Protein AF-A0A836ZQV9-F1 (afdb_monomer)

Radius of gyration: 12.93 Å; Cα contacts (8 Å, |Δi|>4): 89; chains: 1; bounding box: 27×24×35 Å

Organism: NCBI:txid1184265

Structure (mmCIF, N/CA/C/O backbone):
data_AF-A0A836ZQV9-F1
#
_entry.id   AF-A0A836ZQV9-F1
#
loop_
_atom_site.group_PDB
_atom_site.id
_atom_site.type_symbol
_atom_site.label_atom_id
_atom_site.label_alt_id
_atom_site.label_comp_id
_atom_site.label_asym_id
_atom_site.label_entity_id
_atom_site.label_seq_id
_atom_site.pdbx_PDB_ins_code
_atom_site.Cartn_x
_atom_site.Cartn_y
_atom_site.Cartn_z
_atom_site.occupancy
_atom_site.B_iso_or_equiv
_atom_site.auth_seq_id
_atom_site.auth_comp_id
_atom_site.auth_asym_id
_atom_site.auth_atom_id
_atom_site.pdbx_PDB_model_num
ATOM 1 N N . ARG A 1 1 ? -9.599 -2.319 -11.662 1.00 87.69 1 ARG A N 1
ATOM 2 C CA . ARG A 1 1 ? -9.572 -2.488 -13.137 1.00 87.69 1 ARG A CA 1
ATOM 3 C C . ARG A 1 1 ? -8.235 -2.062 -13.744 1.00 87.69 1 ARG A C 1
ATOM 5 O O . ARG A 1 1 ? -7.685 -2.858 -14.479 1.00 87.69 1 ARG A O 1
ATOM 12 N N . LEU A 1 2 ? -7.668 -0.904 -13.382 1.00 96.31 2 LEU A N 1
ATOM 13 C CA . LEU A 1 2 ? -6.389 -0.424 -13.944 1.00 96.31 2 LEU A CA 1
ATOM 14 C C . LEU A 1 2 ? -5.217 -1.417 -13.823 1.00 96.31 2 LEU A C 1
ATOM 16 O O . LEU A 1 2 ? -4.528 -1.664 -14.797 1.00 96.31 2 LEU A O 1
ATOM 20 N N . ALA A 1 3 ? -5.036 -2.038 -12.654 1.00 96.25 3 ALA A N 1
ATOM 21 C CA . ALA A 1 3 ? -3.966 -3.015 -12.419 1.00 96.25 3 ALA A CA 1
ATOM 22 C C . ALA A 1 3 ? -4.362 -4.475 -12.730 1.00 96.25 3 ALA A C 1
ATOM 24 O O . ALA A 1 3 ? -3.654 -5.398 -12.337 1.00 96.25 3 ALA A O 1
ATOM 25 N N . ALA A 1 4 ? -5.518 -4.708 -13.368 1.00 96.31 4 ALA A N 1
ATOM 26 C CA . ALA A 1 4 ? -5.964 -6.059 -13.714 1.00 96.31 4 ALA A CA 1
ATOM 27 C C . ALA A 1 4 ? -5.033 -6.804 -14.695 1.00 96.31 4 ALA A C 1
ATOM 29 O O . ALA A 1 4 ? -4.825 -7.992 -14.457 1.00 96.31 4 ALA A O 1
ATOM 30 N N . PRO A 1 5 ? -4.459 -6.167 -15.739 1.00 97.38 5 PRO A N 1
ATOM 31 C CA . PRO A 1 5 ? -3.604 -6.877 -16.693 1.00 97.38 5 PRO A CA 1
ATOM 32 C C . PRO A 1 5 ? -2.170 -7.106 -16.191 1.00 97.38 5 PRO A C 1
ATOM 34 O O . PRO A 1 5 ? -1.421 -7.810 -16.851 1.00 97.38 5 PRO A O 1
ATOM 37 N N . LEU A 1 6 ? -1.776 -6.511 -15.059 1.00 97.81 6 LEU A N 1
ATOM 38 C CA . LEU A 1 6 ? -0.398 -6.569 -14.568 1.00 97.81 6 LEU A CA 1
ATOM 39 C C . LEU A 1 6 ? -0.100 -7.908 -13.887 1.00 97.81 6 LEU A C 1
ATOM 41 O O . LEU A 1 6 ? -0.873 -8.356 -13.024 1.00 97.81 6 LEU A O 1
ATOM 45 N N . SER A 1 7 ? 1.049 -8.497 -14.220 1.00 98.44 7 SER A N 1
ATOM 46 C CA . SER A 1 7 ? 1.606 -9.632 -13.485 1.00 98.44 7 SER A CA 1
ATOM 47 C C . SER A 1 7 ? 2.133 -9.204 -12.104 1.00 98.44 7 SER A C 1
ATOM 49 O O . SER A 1 7 ? 2.097 -8.027 -11.721 1.00 98.44 7 SER A O 1
ATOM 51 N N . ALA A 1 8 ? 2.612 -10.167 -11.311 1.00 98.19 8 ALA A N 1
ATOM 52 C CA . ALA A 1 8 ? 3.243 -9.862 -10.027 1.00 98.19 8 ALA A CA 1
ATOM 53 C C . ALA A 1 8 ? 4.555 -9.080 -10.208 1.00 98.19 8 ALA A C 1
ATOM 55 O O . ALA A 1 8 ? 4.838 -8.163 -9.435 1.00 98.19 8 ALA A O 1
ATOM 56 N N . GLU A 1 9 ? 5.314 -9.432 -11.242 1.00 98.19 9 GLU A N 1
ATOM 57 C CA . GLU A 1 9 ? 6.578 -8.823 -11.641 1.00 98.19 9 GLU A CA 1
ATOM 58 C C . GLU A 1 9 ? 6.352 -7.378 -12.096 1.00 98.19 9 GLU A C 1
ATOM 60 O O . GLU A 1 9 ? 6.964 -6.465 -11.537 1.00 98.19 9 GLU A O 1
ATOM 65 N N . ASP A 1 10 ? 5.395 -7.148 -13.004 1.00 98.12 10 ASP A N 1
ATOM 66 C CA . ASP A 1 10 ? 5.041 -5.805 -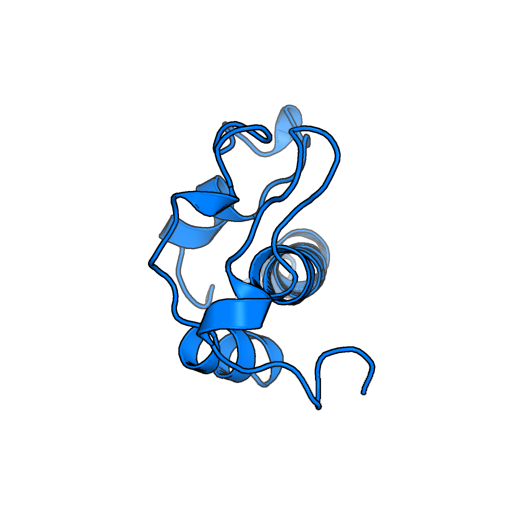13.486 1.00 98.12 10 ASP A CA 1
ATOM 67 C C . ASP A 1 10 ? 4.645 -4.879 -12.330 1.00 98.12 10 ASP A C 1
ATOM 69 O O . ASP A 1 10 ? 5.030 -3.710 -12.259 1.00 98.12 10 ASP A O 1
ATOM 73 N N . ALA A 1 11 ? 3.865 -5.407 -11.382 1.00 98.25 11 ALA A N 1
ATOM 74 C CA . ALA A 1 11 ? 3.325 -4.625 -10.281 1.00 98.25 11 ALA A CA 1
ATOM 75 C C . ALA A 1 11 ? 4.368 -4.244 -9.216 1.00 98.25 11 ALA A C 1
ATOM 77 O O . ALA A 1 11 ? 4.041 -3.457 -8.321 1.00 98.25 11 ALA A O 1
ATOM 78 N N . MET A 1 12 ? 5.587 -4.790 -9.281 1.00 97.69 12 MET A N 1
ATOM 79 C CA . MET A 1 12 ? 6.664 -4.553 -8.314 1.00 97.69 12 MET A CA 1
ATOM 80 C C . MET A 1 12 ? 7.698 -3.515 -8.781 1.00 97.69 12 MET A C 1
ATOM 82 O O . MET A 1 12 ? 8.416 -2.963 -7.946 1.00 97.69 12 MET A O 1
ATOM 86 N N . VAL A 1 13 ? 7.758 -3.196 -10.075 1.00 97.44 13 VAL A N 1
ATOM 87 C CA . VAL A 1 13 ? 8.789 -2.305 -10.631 1.00 97.44 13 VAL A CA 1
ATOM 88 C C . VAL A 1 13 ? 8.613 -0.854 -10.166 1.00 97.44 13 VAL A C 1
ATOM 90 O O . VAL A 1 13 ? 7.512 -0.309 -10.150 1.00 97.44 13 VAL A O 1
ATOM 93 N N . GLN A 1 14 ? 9.731 -0.203 -9.836 1.00 98.50 14 GLN A N 1
ATOM 94 C CA . GLN A 1 14 ? 9.835 1.246 -9.663 1.00 98.50 14 GLN A CA 1
ATOM 95 C C . GLN A 1 14 ? 10.868 1.777 -10.663 1.00 98.50 14 GLN A C 1
ATOM 97 O O . GLN A 1 14 ? 12.065 1.621 -10.450 1.00 98.50 14 GLN A O 1
ATOM 102 N N . SER A 1 15 ? 10.408 2.376 -11.763 1.00 96.88 15 SER A N 1
ATOM 103 C CA . SER A 1 15 ? 11.277 2.819 -12.867 1.00 96.88 15 SER A CA 1
ATOM 104 C C . SER A 1 15 ? 12.134 4.043 -12.531 1.00 96.88 15 SER A C 1
ATOM 106 O O . SER A 1 15 ? 13.224 4.201 -13.069 1.00 96.88 15 SER A O 1
ATOM 108 N N . MET A 1 16 ? 11.645 4.910 -11.643 1.00 98.12 16 MET A N 1
ATOM 109 C CA . MET A 1 16 ? 12.326 6.118 -11.176 1.00 98.12 16 MET A CA 1
ATOM 110 C C . MET A 1 16 ? 11.861 6.475 -9.753 1.00 98.12 16 MET A C 1
ATOM 112 O O . MET A 1 16 ? 10.774 6.039 -9.355 1.00 98.12 16 MET A O 1
ATOM 116 N N . PRO A 1 17 ? 12.620 7.283 -8.985 1.00 97.19 17 PRO A N 1
ATOM 117 C CA . PRO A 1 17 ? 12.260 7.644 -7.609 1.00 97.19 17 PRO A CA 1
ATOM 118 C C . PRO A 1 17 ? 10.871 8.281 -7.460 1.00 97.19 17 PRO A C 1
ATOM 120 O O . PRO A 1 17 ? 10.224 8.102 -6.424 1.00 97.19 17 PRO A O 1
ATOM 123 N N . ASP A 1 18 ? 10.394 8.982 -8.495 1.00 97.50 18 ASP A N 1
ATOM 124 C CA . ASP A 1 18 ? 9.077 9.615 -8.477 1.00 97.50 18 ASP A CA 1
ATOM 125 C C . ASP A 1 18 ? 7.914 8.647 -8.702 1.00 97.50 18 ASP A C 1
ATOM 127 O O . ASP A 1 18 ? 6.812 8.893 -8.201 1.00 97.50 18 ASP A O 1
ATOM 131 N N . ALA A 1 19 ? 8.156 7.530 -9.388 1.00 97.69 19 ALA A N 1
ATOM 132 C CA . ALA A 1 19 ? 7.172 6.475 -9.575 1.00 97.69 19 ALA A CA 1
ATOM 133 C C . ALA A 1 19 ? 7.041 5.618 -8.307 1.00 97.69 19 ALA A C 1
ATOM 135 O O . ALA A 1 19 ? 7.900 5.615 -7.423 1.00 97.69 19 ALA A O 1
ATOM 136 N N . SER A 1 20 ? 5.957 4.857 -8.195 1.00 98.62 20 SER A N 1
ATOM 137 C CA . SER A 1 20 ? 5.823 3.805 -7.185 1.00 98.62 20 SER A CA 1
ATOM 138 C C . SER A 1 20 ? 5.291 2.530 -7.835 1.00 98.62 20 SER A C 1
ATOM 140 O O . SER A 1 20 ? 4.541 2.620 -8.807 1.00 98.62 20 SER A O 1
ATOM 142 N N . PRO A 1 21 ? 5.654 1.344 -7.312 1.00 98.62 21 PRO A N 1
ATOM 143 C CA . PRO A 1 21 ? 5.126 0.089 -7.827 1.00 98.62 21 PRO A CA 1
ATOM 144 C C . PRO A 1 21 ? 3.598 0.075 -7.816 1.00 98.62 21 PRO A C 1
ATOM 146 O O . PRO A 1 21 ? 2.977 0.513 -6.843 1.00 98.62 21 PRO A O 1
ATOM 149 N N . SER A 1 22 ? 2.971 -0.490 -8.847 1.00 98.50 22 SER A N 1
ATOM 150 C CA . SER A 1 22 ? 1.506 -0.580 -8.906 1.00 98.50 22 SER A CA 1
ATOM 151 C C . SER A 1 22 ? 0.929 -1.329 -7.699 1.00 98.50 22 SER A C 1
ATOM 153 O O . SER A 1 22 ? -0.105 -0.926 -7.163 1.00 98.50 22 SER A O 1
ATOM 155 N N . LYS A 1 23 ? 1.624 -2.357 -7.184 1.00 98.62 23 LYS A N 1
ATOM 156 C CA . LYS A 1 23 ? 1.219 -3.053 -5.948 1.00 98.62 23 LYS A CA 1
ATOM 157 C C . LYS A 1 23 ? 1.274 -2.148 -4.716 1.00 98.62 23 LYS A C 1
ATOM 159 O O . LYS A 1 23 ? 0.459 -2.306 -3.815 1.00 98.62 23 LYS A O 1
ATOM 164 N N . TRP A 1 24 ? 2.195 -1.183 -4.685 1.00 98.75 24 TRP A N 1
ATOM 165 C CA . TRP A 1 24 ? 2.270 -0.202 -3.606 1.00 98.75 24 TRP A CA 1
ATOM 166 C C . TRP A 1 24 ? 1.073 0.751 -3.662 1.00 98.75 24 TRP A C 1
ATOM 168 O O . TRP A 1 24 ? 0.435 0.952 -2.640 1.00 98.75 24 TRP A O 1
ATOM 178 N N . HIS A 1 25 ? 0.686 1.256 -4.840 1.00 98.75 25 HIS A N 1
ATOM 179 C CA . HIS A 1 25 ? -0.518 2.095 -4.980 1.00 98.75 25 HIS A CA 1
ATOM 180 C C . HIS A 1 25 ? -1.803 1.365 -4.566 1.00 98.75 25 HIS A C 1
ATOM 182 O O . HIS A 1 25 ? -2.660 1.922 -3.872 1.00 98.75 25 HIS A O 1
ATOM 188 N N . LEU A 1 26 ? -1.926 0.100 -4.972 1.00 98.62 26 LEU A N 1
ATOM 189 C CA . LEU A 1 26 ? -3.037 -0.766 -4.589 1.00 98.62 26 LEU A CA 1
ATOM 190 C C . LEU A 1 26 ? -3.152 -0.933 -3.070 1.00 98.62 26 LEU A C 1
ATOM 192 O O . LEU A 1 26 ? -4.265 -0.889 -2.553 1.00 98.62 26 LEU A O 1
ATOM 196 N N . ALA A 1 27 ? -2.031 -1.117 -2.376 1.00 98.69 27 ALA A N 1
ATOM 197 C CA . ALA A 1 27 ? -2.008 -1.268 -0.927 1.00 98.69 27 ALA A CA 1
ATOM 198 C C . ALA A 1 27 ? -2.174 0.073 -0.196 1.00 98.69 27 ALA A C 1
ATOM 200 O O . ALA A 1 27 ? -2.967 0.164 0.730 1.00 98.69 27 ALA A O 1
ATOM 201 N N . HIS A 1 28 ? -1.495 1.127 -0.655 1.00 98.81 28 HIS A N 1
ATOM 202 C CA . HIS A 1 28 ? -1.539 2.470 -0.076 1.00 98.81 28 HIS A CA 1
ATOM 203 C C . HIS A 1 28 ? -2.954 3.045 -0.021 1.00 98.81 28 HIS A C 1
ATOM 205 O O . HIS A 1 28 ? -3.361 3.603 0.993 1.00 98.81 28 HIS A O 1
ATOM 211 N N . THR A 1 29 ? -3.728 2.876 -1.094 1.00 98.69 29 THR A N 1
ATOM 212 C CA . THR A 1 29 ? -5.118 3.354 -1.108 1.00 98.69 29 THR A CA 1
ATOM 213 C C . THR A 1 29 ? -6.003 2.611 -0.110 1.00 98.69 29 THR A C 1
ATOM 215 O O . THR A 1 29 ? -6.862 3.234 0.499 1.00 98.69 29 THR A O 1
ATOM 218 N N . THR A 1 30 ? -5.781 1.314 0.111 1.00 98.75 30 THR A N 1
ATOM 219 C CA . THR A 1 30 ? -6.492 0.555 1.154 1.00 98.75 30 THR A CA 1
ATOM 220 C C . THR A 1 30 ? -6.030 0.944 2.549 1.00 98.75 30 THR A C 1
ATOM 222 O O . THR A 1 30 ? -6.871 1.200 3.403 1.00 98.75 30 THR A O 1
ATOM 225 N N . TRP A 1 31 ? -4.719 1.097 2.746 1.00 98.69 31 TRP A N 1
ATOM 226 C CA . TRP A 1 31 ? -4.138 1.601 3.988 1.00 98.69 31 TRP A CA 1
ATOM 227 C C . TRP A 1 31 ? -4.726 2.946 4.402 1.00 98.69 31 TRP A C 1
ATOM 229 O O . TRP A 1 31 ? -5.024 3.138 5.574 1.00 98.69 31 TRP A O 1
ATOM 239 N N . PHE A 1 32 ? -4.973 3.851 3.453 1.00 98.75 32 PHE A N 1
ATOM 240 C CA . PHE A 1 32 ? -5.607 5.130 3.757 1.00 98.75 32 PHE A CA 1
ATOM 241 C C . PHE A 1 32 ? -6.986 4.947 4.416 1.00 98.75 32 PHE A C 1
ATOM 243 O O . PHE A 1 32 ? -7.250 5.532 5.465 1.00 98.75 32 PHE A O 1
ATOM 250 N N . PHE A 1 33 ? -7.857 4.113 3.837 1.00 98.62 33 PHE A N 1
ATOM 251 C CA . PHE A 1 33 ? -9.174 3.837 4.423 1.00 98.62 33 PHE A CA 1
ATOM 252 C C . PHE A 1 33 ? -9.065 3.078 5.743 1.00 98.62 33 PHE A C 1
ATOM 254 O O . PHE A 1 33 ? -9.756 3.423 6.699 1.00 98.62 33 PHE A O 1
ATOM 261 N N . GLU A 1 34 ? -8.177 2.088 5.827 1.00 98.56 34 GLU A N 1
ATOM 262 C CA . GLU A 1 34 ? -7.959 1.357 7.070 1.00 98.56 34 GLU A CA 1
ATOM 263 C C . GLU A 1 34 ? -7.543 2.303 8.201 1.00 98.56 34 GLU A C 1
ATOM 265 O O . GLU A 1 34 ? -8.143 2.295 9.274 1.00 98.56 34 GLU A O 1
ATOM 270 N N . ARG A 1 35 ? -6.547 3.155 7.949 1.00 97.94 35 ARG A N 1
ATOM 271 C CA . ARG A 1 35 ? -5.942 4.017 8.962 1.00 97.94 35 ARG A CA 1
ATOM 272 C C . ARG A 1 35 ? -6.854 5.154 9.401 1.00 97.94 35 ARG A C 1
ATOM 274 O O . ARG A 1 35 ? -6.922 5.439 10.592 1.00 97.94 35 ARG A O 1
ATOM 281 N N . PHE A 1 36 ? -7.512 5.821 8.456 1.00 98.00 36 PHE A N 1
ATOM 282 C CA . PHE A 1 36 ? -8.242 7.061 8.735 1.00 98.00 36 PHE A CA 1
ATOM 283 C C . PHE A 1 36 ? -9.757 6.886 8.848 1.00 98.00 36 PHE A C 1
ATOM 285 O O . PHE A 1 36 ? -10.428 7.816 9.287 1.00 98.00 36 PHE A O 1
ATOM 292 N N . VAL A 1 37 ? -10.301 5.728 8.459 1.00 98.25 37 VAL A N 1
ATOM 293 C CA . VAL A 1 37 ? -11.744 5.455 8.532 1.00 98.25 37 VAL A CA 1
ATOM 294 C C . VAL A 1 37 ? -12.026 4.239 9.405 1.00 98.25 37 VAL A C 1
ATOM 296 O O . VAL A 1 37 ? -12.733 4.368 10.397 1.00 98.25 37 VAL A O 1
ATOM 299 N N . LEU A 1 38 ? -11.467 3.069 9.083 1.00 98.00 38 LEU A N 1
ATOM 300 C CA . LEU A 1 38 ? -11.845 1.820 9.762 1.00 98.00 38 LEU A CA 1
ATOM 301 C C . LEU A 1 38 ? -11.312 1.739 11.194 1.00 98.00 38 LEU A C 1
ATOM 303 O O . LEU A 1 38 ? -12.044 1.347 12.092 1.00 98.00 38 LEU A O 1
ATOM 307 N N . GLN A 1 39 ? -10.080 2.187 11.441 1.00 97.12 39 GLN A N 1
ATOM 308 C CA . GLN A 1 39 ? -9.504 2.232 12.792 1.00 97.12 39 GLN A CA 1
ATOM 309 C C . GLN A 1 39 ? -10.200 3.224 13.742 1.00 97.12 39 GLN A C 1
ATOM 311 O O . GLN A 1 39 ? -9.870 3.251 14.926 1.00 97.12 39 GLN A O 1
ATOM 316 N N . ALA A 1 40 ? -11.151 4.034 13.261 1.00 97.12 40 ALA A N 1
ATOM 317 C CA . ALA A 1 40 ? -12.020 4.814 14.141 1.00 97.12 40 ALA A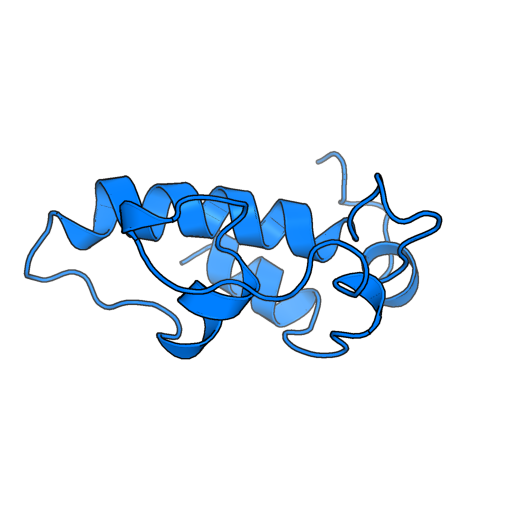 CA 1
ATOM 318 C C . ALA A 1 40 ? -13.035 3.929 14.890 1.00 97.12 40 ALA A C 1
ATOM 320 O O . ALA A 1 40 ? -13.532 4.340 15.937 1.00 97.12 40 ALA A O 1
ATOM 321 N N . ASP A 1 41 ? -13.334 2.730 14.377 1.00 98.00 41 ASP A N 1
ATOM 322 C CA . ASP A 1 41 ? -14.129 1.717 15.067 1.00 98.00 41 ASP A CA 1
ATOM 323 C C . ASP A 1 41 ? -13.236 0.911 16.035 1.00 98.00 41 ASP A C 1
ATOM 325 O O . ASP A 1 41 ? -12.335 0.196 15.583 1.00 98.00 41 ASP A O 1
ATOM 329 N N . PRO A 1 42 ? -13.482 0.959 17.360 1.00 96.38 42 PRO A N 1
ATOM 330 C CA . PRO A 1 42 ? -12.712 0.197 18.345 1.00 96.38 42 PRO A CA 1
ATOM 331 C C . PRO A 1 42 ? -12.765 -1.327 18.162 1.00 96.38 42 PRO A C 1
ATOM 333 O O . PRO A 1 42 ? -11.916 -2.033 18.708 1.00 96.38 42 PRO A O 1
ATOM 336 N N . ALA A 1 43 ? -13.764 -1.853 17.447 1.00 97.69 43 ALA A N 1
ATOM 337 C CA . ALA A 1 43 ? -13.887 -3.280 17.161 1.00 97.69 43 ALA A CA 1
ATOM 338 C C . ALA A 1 43 ? -13.094 -3.717 15.917 1.00 97.69 43 ALA A C 1
ATOM 340 O O . ALA A 1 43 ? -12.883 -4.921 15.719 1.00 97.69 43 ALA A O 1
ATOM 341 N N . TYR A 1 44 ? -12.648 -2.771 15.084 1.00 97.88 44 TYR A N 1
ATOM 342 C CA . TYR A 1 44 ? -11.917 -3.076 13.863 1.00 97.88 44 TYR A CA 1
ATOM 343 C C . TYR A 1 44 ? -10.542 -3.681 14.167 1.00 97.88 44 TYR A C 1
ATOM 345 O O . TYR A 1 44 ? -9.804 -3.234 15.048 1.00 97.88 44 TYR A O 1
ATOM 353 N N . ARG A 1 45 ? -10.167 -4.706 13.397 1.00 97.44 45 ARG A N 1
ATOM 354 C CA . ARG A 1 45 ? -8.860 -5.361 13.498 1.00 97.44 45 ARG A CA 1
ATOM 355 C C . ARG A 1 45 ? -8.024 -5.010 12.282 1.00 97.44 45 ARG A C 1
ATOM 357 O O . ARG A 1 45 ? -8.382 -5.368 11.167 1.00 97.44 45 ARG A O 1
ATOM 364 N N . VAL A 1 46 ? -6.893 -4.354 12.529 1.00 97.25 46 VAL A N 1
ATOM 365 C CA . VAL A 1 46 ? -5.902 -4.036 11.496 1.00 97.25 46 VAL A CA 1
ATOM 366 C C . VAL A 1 46 ? -5.448 -5.313 10.795 1.00 97.25 46 VAL A C 1
ATOM 368 O O . VAL A 1 46 ? -5.126 -6.300 11.459 1.00 97.25 46 VAL A O 1
ATOM 371 N N . PHE A 1 47 ? -5.403 -5.276 9.465 1.00 97.88 47 PHE A N 1
ATOM 372 C CA . PHE A 1 47 ? -5.086 -6.432 8.632 1.00 97.88 47 PHE A CA 1
ATOM 373 C C . PHE A 1 47 ? -3.674 -6.973 8.896 1.00 97.88 47 PHE A C 1
ATOM 375 O O . PHE A 1 47 ? -3.492 -8.166 9.128 1.00 97.88 47 PHE A O 1
ATOM 382 N N . ASP A 1 48 ? -2.675 -6.088 8.888 1.00 97.75 48 ASP A N 1
ATOM 383 C CA . ASP A 1 48 ? -1.301 -6.382 9.303 1.00 97.75 48 ASP A CA 1
ATOM 384 C C . ASP A 1 48 ? -0.652 -5.092 9.841 1.00 97.75 48 ASP A C 1
ATOM 386 O O . ASP A 1 48 ? -0.363 -4.176 9.064 1.00 97.75 48 ASP A O 1
ATOM 390 N N . PRO A 1 49 ? -0.398 -4.987 11.158 1.00 95.81 49 PRO A N 1
ATOM 391 C CA . PRO A 1 49 ? 0.172 -3.781 11.757 1.00 95.81 49 PRO A CA 1
ATOM 392 C C . PRO A 1 49 ? 1.533 -3.366 11.181 1.00 95.81 49 PRO A C 1
ATOM 394 O O . PRO A 1 49 ? 1.881 -2.187 11.219 1.00 95.81 49 PRO A O 1
ATOM 397 N N . SER A 1 50 ? 2.314 -4.301 10.624 1.00 95.56 50 SER A N 1
ATOM 398 C CA . SER A 1 50 ? 3.627 -3.987 10.040 1.00 95.56 50 SER A CA 1
ATOM 399 C C . SER A 1 50 ? 3.527 -3.194 8.732 1.00 95.56 50 SER A C 1
ATOM 401 O O . SER A 1 50 ? 4.502 -2.575 8.296 1.00 95.56 50 SER A O 1
ATOM 403 N N . TRP A 1 51 ? 2.350 -3.178 8.103 1.00 97.81 51 TRP A N 1
ATOM 404 C CA . TRP A 1 51 ? 2.134 -2.528 6.814 1.00 97.81 51 TRP A CA 1
ATOM 405 C C . TRP A 1 51 ? 1.924 -1.017 6.928 1.00 97.81 51 TRP A C 1
ATOM 407 O O . TRP A 1 51 ? 2.084 -0.320 5.925 1.00 97.81 51 TRP A O 1
ATOM 417 N N . ASP A 1 52 ? 1.669 -0.493 8.133 1.00 96.75 52 ASP A N 1
ATOM 418 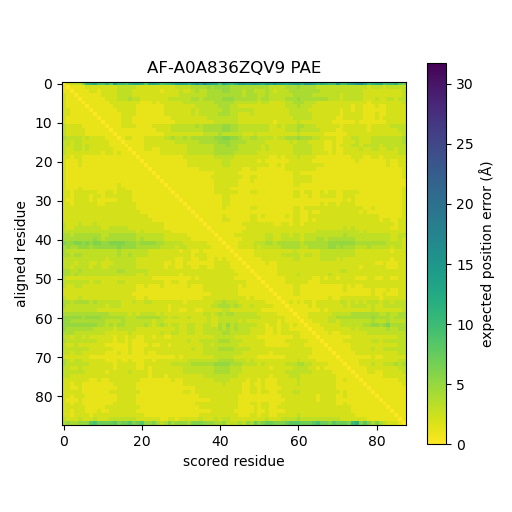C CA . ASP A 1 52 ? 1.542 0.951 8.378 1.00 96.75 52 ASP A CA 1
ATOM 419 C C . ASP A 1 52 ? 2.818 1.698 7.954 1.00 96.75 52 ASP A C 1
ATOM 421 O O . ASP A 1 52 ? 2.769 2.654 7.179 1.00 96.75 52 ASP A O 1
ATOM 425 N N . PHE A 1 53 ? 3.988 1.163 8.323 1.00 97.81 53 PHE A N 1
ATOM 426 C CA . PHE A 1 53 ? 5.289 1.687 7.894 1.00 97.81 53 PHE A CA 1
ATOM 427 C C . PHE A 1 53 ? 5.505 1.591 6.374 1.00 97.81 53 PHE A C 1
ATOM 429 O O . PHE A 1 53 ? 6.133 2.463 5.768 1.00 97.81 53 PHE A O 1
ATOM 436 N N . LEU A 1 54 ? 5.010 0.526 5.738 1.00 98.12 54 LEU A N 1
ATOM 437 C CA . LEU A 1 54 ? 5.237 0.270 4.312 1.00 98.12 54 LEU A CA 1
ATOM 438 C C . LEU A 1 54 ? 4.383 1.168 3.414 1.00 98.12 54 LEU A C 1
ATOM 440 O O . LEU A 1 54 ? 4.830 1.553 2.327 1.00 98.12 54 LEU A O 1
ATOM 444 N N . PHE A 1 55 ? 3.159 1.475 3.845 1.00 98.50 55 PHE A N 1
ATOM 445 C CA . PHE A 1 55 ? 2.148 2.126 3.016 1.00 98.50 55 PHE A CA 1
ATOM 446 C C . PHE A 1 55 ? 1.788 3.544 3.443 1.00 98.50 55 PHE A C 1
ATOM 448 O O . PHE A 1 55 ? 1.122 4.229 2.667 1.00 98.50 55 PHE A O 1
ATOM 455 N N . ASN A 1 56 ? 2.307 4.048 4.565 1.00 98.12 56 ASN A N 1
ATOM 456 C CA . ASN A 1 56 ? 2.317 5.483 4.823 1.00 98.12 56 ASN A CA 1
ATOM 457 C C . ASN A 1 56 ? 3.105 6.219 3.721 1.00 98.12 56 ASN A C 1
ATOM 459 O O . ASN A 1 56 ? 4.259 5.906 3.417 1.00 98.12 56 ASN A O 1
ATOM 463 N N . SER A 1 57 ? 2.460 7.191 3.076 1.00 96.44 57 SER A N 1
ATOM 464 C CA . SER A 1 57 ? 3.045 7.936 1.962 1.00 96.44 57 SER A CA 1
ATOM 465 C C . SER A 1 57 ? 3.969 9.068 2.399 1.00 96.44 57 SER A C 1
ATOM 467 O O . SER A 1 57 ? 4.988 9.270 1.736 1.00 96.44 57 SER A O 1
ATOM 469 N N . TYR A 1 58 ? 3.554 9.830 3.418 1.00 96.69 58 TYR A N 1
ATOM 470 C CA . TYR A 1 58 ? 4.190 11.064 3.910 1.00 96.69 58 TYR A CA 1
ATOM 471 C C . TYR A 1 58 ? 3.519 11.643 5.175 1.00 96.69 58 TYR A C 1
ATOM 473 O O . TYR A 1 58 ? 3.824 12.771 5.567 1.00 96.69 58 TYR A O 1
ATOM 481 N N . TYR A 1 59 ? 2.593 10.929 5.821 1.00 97.69 59 TYR A N 1
ATOM 482 C CA . TYR A 1 59 ? 1.897 11.420 7.012 1.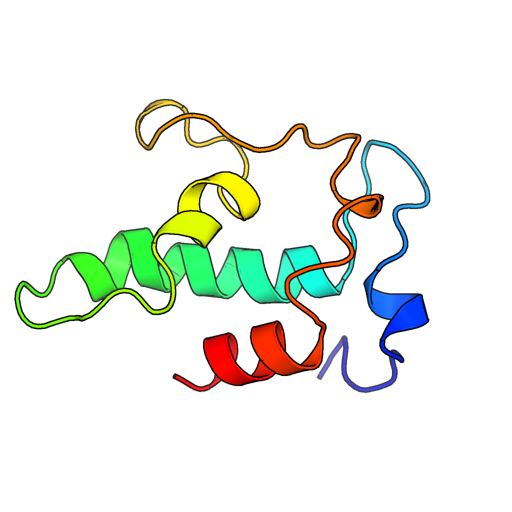00 97.69 59 TYR A CA 1
ATOM 483 C C . TYR A 1 59 ? 2.820 11.337 8.229 1.00 97.69 59 TYR A C 1
ATOM 485 O O . TYR A 1 59 ? 2.817 10.353 8.966 1.00 97.69 59 TYR A O 1
ATOM 493 N N . GLN A 1 60 ? 3.622 12.382 8.440 1.00 95.38 60 GLN A N 1
ATOM 49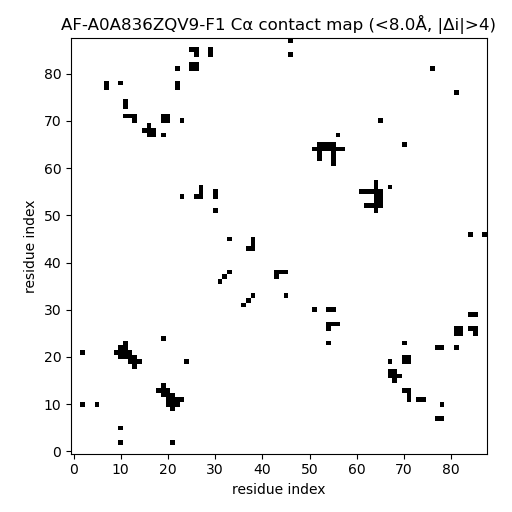4 C CA . GLN A 1 60 ? 4.598 12.446 9.534 1.00 95.38 60 GLN A CA 1
ATOM 495 C C . GLN A 1 60 ? 3.943 12.375 10.920 1.00 95.38 60 GLN A C 1
ATOM 497 O O . GLN A 1 60 ? 4.526 11.814 11.840 1.00 95.38 60 GLN A O 1
ATOM 502 N N . SER A 1 61 ? 2.718 12.893 11.060 1.00 96.81 61 SER A N 1
ATOM 503 C CA . SER A 1 61 ? 1.935 12.788 12.296 1.00 96.81 61 SER A CA 1
ATOM 504 C C . SER A 1 61 ? 1.453 11.366 12.595 1.00 96.81 61 SER A C 1
ATOM 506 O O . SER A 1 61 ? 1.134 11.069 13.741 1.00 96.81 61 SER A O 1
ATOM 508 N N . VAL A 1 62 ? 1.389 10.491 11.583 1.00 96.38 62 VAL A N 1
ATOM 509 C CA . VAL A 1 62 ? 1.003 9.083 11.751 1.00 96.38 62 VAL A CA 1
ATOM 510 C C . VAL A 1 62 ? 2.189 8.245 12.218 1.00 96.38 62 VAL A C 1
ATOM 512 O O . VAL A 1 62 ? 2.012 7.386 13.078 1.00 96.38 62 VAL A O 1
ATOM 515 N N . GLY A 1 63 ? 3.384 8.492 11.676 1.00 95.56 63 GLY A N 1
ATOM 516 C CA . GLY A 1 63 ? 4.587 7.760 12.052 1.00 95.56 63 GLY A CA 1
ATOM 517 C C . GLY A 1 63 ? 5.666 7.731 10.965 1.00 95.56 63 GLY A C 1
ATOM 518 O O . GLY A 1 63 ? 5.541 8.404 9.936 1.00 95.56 63 GLY A O 1
ATOM 519 N N . PRO A 1 64 ? 6.743 6.952 11.182 1.00 96.56 64 PRO A N 1
ATOM 520 C CA . PRO A 1 64 ? 7.792 6.753 10.189 1.00 96.56 64 PRO A CA 1
ATOM 521 C C . PRO A 1 64 ? 7.259 6.029 8.944 1.00 96.56 64 PRO A C 1
ATOM 523 O O . PRO A 1 64 ? 6.239 5.346 8.986 1.00 96.56 64 PRO A O 1
ATOM 526 N N . MET A 1 65 ? 7.987 6.147 7.832 1.00 97.31 65 MET A N 1
ATOM 527 C CA . MET A 1 65 ? 7.613 5.531 6.557 1.00 97.31 65 MET A CA 1
ATOM 528 C C . MET A 1 65 ? 8.808 4.903 5.845 1.00 97.31 65 MET A C 1
ATOM 530 O O . MET A 1 65 ? 9.944 5.381 5.955 1.00 97.31 65 MET A O 1
ATOM 534 N N . HIS A 1 66 ? 8.543 3.868 5.049 1.00 97.62 66 HIS A N 1
ATOM 535 C CA . HIS A 1 66 ? 9.537 3.316 4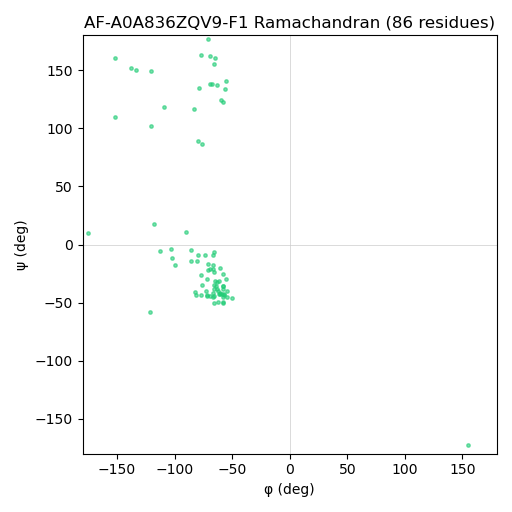.138 1.00 97.62 66 HIS A CA 1
ATOM 536 C C . HIS A 1 66 ? 9.937 4.348 3.080 1.00 97.62 66 HIS A C 1
ATOM 538 O O . HIS A 1 66 ? 9.097 5.035 2.493 1.00 97.62 66 HIS A O 1
ATOM 544 N N . ALA A 1 67 ? 11.238 4.439 2.800 1.00 97.81 67 ALA A N 1
ATOM 545 C CA . ALA A 1 67 ? 11.777 5.435 1.881 1.00 97.81 67 ALA A CA 1
ATOM 546 C C . ALA A 1 67 ? 11.136 5.322 0.484 1.00 97.81 67 ALA A C 1
ATOM 548 O O . ALA A 1 67 ? 11.243 4.283 -0.172 1.00 97.81 67 ALA A O 1
ATOM 549 N N . ARG A 1 68 ? 10.526 6.416 -0.002 1.00 98.06 68 ARG A N 1
ATOM 550 C CA . ARG A 1 68 ? 9.814 6.476 -1.297 1.00 98.06 68 ARG A CA 1
ATOM 551 C C . ARG A 1 68 ? 10.642 5.931 -2.461 1.00 98.06 68 ARG A C 1
ATOM 553 O O . ARG A 1 68 ? 10.142 5.114 -3.230 1.00 98.06 68 ARG A O 1
ATOM 560 N N . ALA A 1 69 ? 11.908 6.333 -2.558 1.00 98.19 69 ALA A N 1
ATOM 561 C CA . ALA A 1 69 ? 12.818 5.912 -3.627 1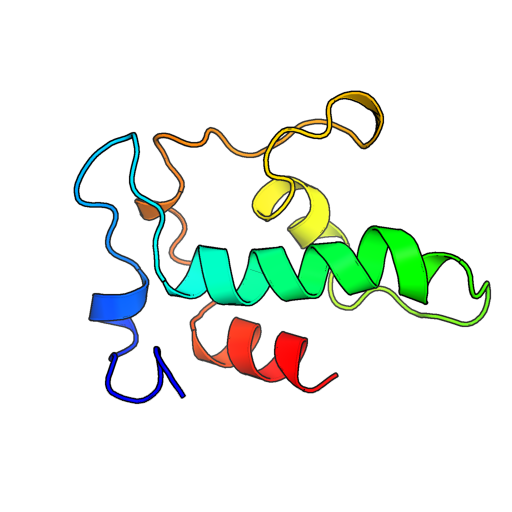.00 98.19 69 ALA A CA 1
ATOM 562 C C . ALA A 1 69 ? 13.184 4.413 -3.585 1.00 98.19 69 ALA A C 1
ATOM 564 O O . ALA A 1 69 ? 13.818 3.910 -4.505 1.00 98.19 69 ALA A O 1
ATOM 565 N N . ARG A 1 70 ? 12.811 3.697 -2.515 1.00 98.00 70 ARG A N 1
ATOM 566 C CA . ARG A 1 70 ? 13.104 2.272 -2.306 1.00 98.00 70 ARG A CA 1
ATOM 567 C C . ARG A 1 70 ? 11.841 1.413 -2.227 1.00 98.00 70 ARG A C 1
ATOM 569 O O . ARG A 1 70 ? 11.897 0.292 -1.731 1.00 98.00 70 ARG A O 1
ATOM 576 N N . ARG A 1 71 ? 10.684 1.889 -2.688 1.00 98.50 71 ARG A N 1
ATOM 577 C CA . ARG A 1 71 ? 9.450 1.077 -2.687 1.00 98.50 71 ARG A CA 1
ATOM 578 C C . ARG A 1 71 ? 9.572 -0.155 -3.592 1.00 98.50 71 ARG A C 1
ATOM 580 O O . ARG A 1 71 ? 9.031 -1.201 -3.252 1.00 98.50 71 ARG A O 1
ATOM 587 N N . GLY A 1 72 ? 10.328 -0.059 -4.687 1.00 97.69 72 GLY A N 1
ATOM 588 C CA . GLY A 1 72 ? 10.564 -1.153 -5.637 1.00 97.69 72 GLY A CA 1
ATOM 589 C C . GLY A 1 72 ? 11.378 -2.333 -5.096 1.00 97.69 72 GLY A C 1
ATOM 590 O O . GLY A 1 72 ? 11.298 -3.417 -5.662 1.00 97.69 72 GLY A O 1
ATOM 591 N N . VAL A 1 73 ? 12.114 -2.177 -3.983 1.00 97.12 73 VAL A N 1
ATOM 592 C CA . VAL A 1 73 ? 12.866 -3.300 -3.376 1.00 97.12 73 VAL A CA 1
ATOM 593 C C . VAL A 1 73 ? 12.019 -4.150 -2.423 1.00 97.12 73 VAL A C 1
ATOM 595 O O . VAL A 1 73 ? 12.483 -5.166 -1.911 1.00 97.12 73 VAL A O 1
ATOM 598 N N . LEU A 1 74 ? 10.768 -3.754 -2.170 1.00 96.94 74 LEU A N 1
ATOM 599 C CA . LEU A 1 74 ? 9.856 -4.490 -1.300 1.00 96.94 74 LEU A CA 1
ATOM 600 C C . LEU A 1 74 ? 9.243 -5.675 -2.053 1.00 96.94 74 LEU A C 1
ATOM 602 O O . LEU A 1 74 ? 8.158 -5.561 -2.627 1.00 96.94 74 LEU A O 1
ATOM 606 N N . SER A 1 75 ? 9.900 -6.835 -2.015 1.00 96.62 75 SER A N 1
ATOM 607 C CA . SER A 1 75 ? 9.343 -8.080 -2.573 1.00 96.62 75 SER A CA 1
ATOM 608 C C . SER A 1 75 ? 8.102 -8.570 -1.816 1.00 96.62 75 SER A C 1
ATOM 610 O O . SER A 1 75 ? 7.249 -9.249 -2.391 1.00 96.62 75 SER A O 1
ATOM 612 N N . ARG A 1 76 ? 7.955 -8.178 -0.542 1.00 97.69 76 ARG A N 1
ATOM 613 C CA . ARG A 1 76 ? 6.769 -8.426 0.288 1.00 97.69 76 ARG A CA 1
ATOM 614 C C . ARG A 1 76 ? 6.132 -7.121 0.784 1.00 97.69 76 ARG A C 1
ATOM 616 O O . ARG A 1 76 ? 6.853 -6.141 0.968 1.00 97.69 76 ARG A O 1
ATOM 623 N N . PRO A 1 77 ? 4.800 -7.098 0.977 1.00 98.12 77 PRO A N 1
ATOM 624 C CA . PRO A 1 77 ? 3.839 -8.165 0.657 1.00 98.12 77 PRO A CA 1
ATOM 625 C C . PRO A 1 77 ? 3.709 -8.430 -0.854 1.00 98.12 77 PRO A C 1
ATOM 627 O O . PRO A 1 77 ? 4.030 -7.567 -1.685 1.00 98.12 77 PRO A O 1
ATOM 630 N N . SER A 1 78 ? 3.294 -9.653 -1.204 1.00 98.44 78 SER A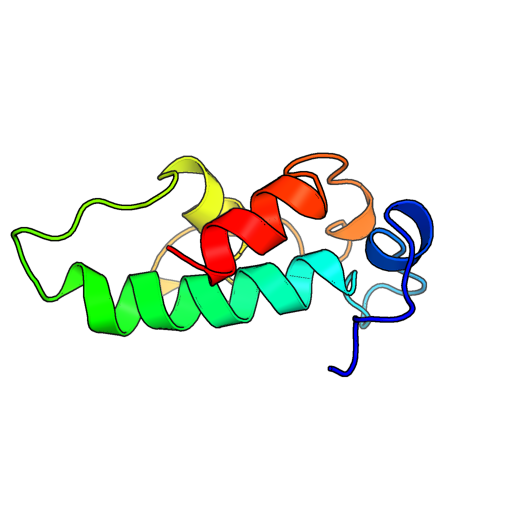 N 1
ATOM 631 C CA . SER A 1 78 ? 3.072 -10.072 -2.595 1.00 98.44 78 SER A CA 1
ATOM 632 C C . SER A 1 78 ? 1.858 -9.360 -3.202 1.00 98.44 78 SER A C 1
ATOM 634 O O . SER A 1 78 ? 0.992 -8.863 -2.479 1.00 98.44 78 SER A O 1
ATOM 636 N N . LEU A 1 79 ? 1.744 -9.342 -4.536 1.00 98.44 79 LEU A N 1
ATOM 637 C CA . LEU A 1 79 ? 0.563 -8.774 -5.199 1.00 98.44 79 LEU A CA 1
ATOM 638 C C . LEU A 1 79 ? -0.737 -9.468 -4.751 1.00 98.44 79 LEU A C 1
ATOM 640 O O . LEU A 1 79 ? -1.760 -8.806 -4.597 1.00 98.44 79 LEU A O 1
ATOM 644 N N . GLN A 1 80 ? -0.701 -10.780 -4.499 1.00 98.38 80 GLN A N 1
ATOM 645 C CA . GLN A 1 80 ? -1.856 -11.524 -3.992 1.00 98.38 80 GLN A CA 1
ATOM 646 C C . GLN A 1 80 ? -2.235 -11.095 -2.569 1.00 98.38 80 GLN A C 1
ATOM 648 O O . GLN A 1 80 ? -3.408 -10.847 -2.313 1.00 98.38 80 GLN A O 1
ATOM 653 N N . GLN A 1 81 ? -1.260 -10.943 -1.667 1.00 98.62 81 GLN A N 1
ATOM 654 C CA . GLN A 1 81 ? -1.513 -10.452 -0.306 1.00 98.62 81 GLN A CA 1
ATOM 655 C C . GLN A 1 81 ? -2.114 -9.042 -0.327 1.00 98.62 81 GLN A C 1
ATOM 657 O O . GLN A 1 81 ? -3.084 -8.780 0.376 1.00 98.62 81 GLN A O 1
ATOM 662 N N . VAL A 1 82 ? -1.607 -8.161 -1.197 1.00 98.56 82 VAL A N 1
ATOM 663 C CA . VAL A 1 82 ? -2.203 -6.836 -1.413 1.00 98.56 82 VAL A CA 1
ATOM 664 C C . VAL A 1 82 ? -3.638 -6.953 -1.934 1.00 98.56 82 VAL A C 1
ATOM 666 O O . VAL A 1 82 ? -4.512 -6.234 -1.466 1.00 98.56 82 VAL A O 1
ATOM 669 N N . ARG A 1 83 ? -3.927 -7.859 -2.875 1.00 98.19 83 ARG A N 1
ATOM 670 C CA . ARG A 1 83 ? -5.301 -8.083 -3.362 1.00 98.19 83 ARG A CA 1
ATOM 671 C C . ARG A 1 83 ? -6.237 -8.595 -2.262 1.00 98.19 83 ARG A C 1
ATOM 673 O O . ARG A 1 83 ? -7.378 -8.155 -2.235 1.00 98.19 83 ARG A O 1
ATOM 680 N N . HIS A 1 84 ? -5.766 -9.464 -1.366 1.00 98.44 84 HIS A N 1
ATOM 681 C CA . HIS A 1 84 ? -6.550 -9.912 -0.209 1.00 98.44 84 HIS A CA 1
ATOM 682 C C . HIS A 1 84 ? -6.828 -8.766 0.762 1.00 98.44 84 HIS A C 1
ATOM 684 O O . HIS A 1 84 ? -7.970 -8.586 1.155 1.00 98.44 84 HIS A O 1
ATOM 690 N N . TYR A 1 85 ? -5.824 -7.941 1.065 1.00 98.56 85 TYR A N 1
ATOM 691 C CA . TYR A 1 85 ? -6.009 -6.759 1.907 1.00 98.56 85 TYR A CA 1
ATOM 692 C C . TYR A 1 85 ? -7.050 -5.792 1.348 1.00 98.56 85 TYR A C 1
ATOM 694 O O . TYR A 1 85 ? -7.868 -5.258 2.079 1.00 98.56 85 TYR A O 1
ATOM 702 N N . ARG A 1 86 ? -7.082 -5.619 0.024 1.00 98.19 86 ARG A N 1
ATOM 703 C CA . ARG A 1 86 ? -8.096 -4.793 -0.645 1.00 98.19 86 ARG A CA 1
ATOM 704 C C . ARG A 1 86 ? -9.523 -5.334 -0.558 1.00 98.19 86 ARG A C 1
ATOM 706 O O . ARG A 1 86 ? -10.442 -4.580 -0.859 1.00 98.19 86 ARG A O 1
ATOM 713 N N . ALA A 1 87 ? -9.686 -6.627 -0.304 1.00 97.19 87 ALA A N 1
ATOM 714 C CA . ALA A 1 87 ? -10.978 -7.303 -0.262 1.00 97.19 87 ALA A CA 1
ATOM 715 C C . ALA A 1 87 ? -11.458 -7.580 1.173 1.00 97.19 87 ALA A C 1
ATOM 717 O O . ALA A 1 87 ? -12.543 -8.140 1.325 1.00 97.19 87 ALA A O 1
ATOM 718 N N . ALA A 1 88 ? -10.632 -7.247 2.170 1.00 90.19 88 ALA A N 1
ATOM 719 C CA . ALA A 1 88 ? -10.930 -7.388 3.589 1.00 90.19 88 ALA A CA 1
ATOM 720 C C . ALA A 1 88 ? -11.902 -6.311 4.083 1.00 90.19 88 ALA A C 1
ATOM 722 O O . ALA A 1 88 ? -11.938 -5.217 3.471 1.00 90.19 88 ALA A O 1
#

Foldseek 3Di:
DVCVVPDQLQQLDDPFLVGARVLLVLQLVLLVCVVPPVVVDVPDDDPDPVCNQDNDDDPVVSHHHDRSSCNSVPPPPTSVSSVVSNVD

Nearest PDB structures (foldseek):
  6qkj-assembly1_A  TM=9.785E-01  e=9.668E-09  Chloracidobacterium thermophilum B
  6o6m-assembly1_C  TM=9.872E-01  e=1.504E-08  Chloracidobacterium thermophilum B
  6o6m-assembly1_B  TM=9.876E-01  e=3.011E-08  Chloracidobacterium thermophilum B
  6o6l-assembly1_C  TM=9.890E-01  e=3.876E-08  Chloracidobacterium thermophilum B
  6o6l-assembly1_D  TM=9.866E-01  e=1.286E-07  Chloracidobacterium thermophilum B

Secondary structure (DSSP, 8-state):
-TTTT--TTGGG---STT---HHHHHHHHHHHHHHHTGGGSTT---S-TTHHHHH--S-TTT-----GGGGGG---S-HHHHHHHTT-

Solvent-accessible surface area (backbone atoms only — not comparable to full-atom values): 5313 Å² total; per-residue (Å²): 116,90,70,65,87,52,52,66,69,65,25,37,50,45,92,45,61,90,46,66,12,55,41,52,55,57,34,25,60,42,46,50,45,44,66,75,52,47,60,73,42,89,84,56,75,76,91,56,78,77,47,52,35,66,39,40,87,77,54,67,93,81,46,73,56,54,58,63,74,54,52,41,75,49,76,64,77,42,58,65,56,35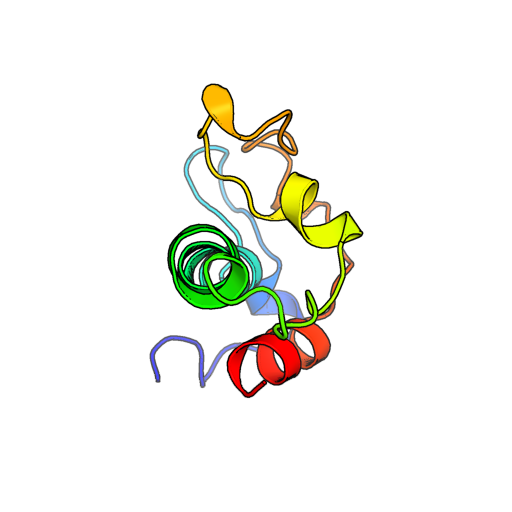,53,51,60,62,72,103

Mean predicted aligned error: 2.11 Å

Sequence (88 aa):
RLAAPLSAEDAMVQSMPDASPSKWHLAHTTWFFERFVLQADPAYRVFDPSWDFLFNSYYQSVGPMHARARRGVLSRPSLQQVRHYRAA

pLDDT: mean 97.54, std 1.57, range [87.69, 98.81]